Protein AF-A0A170Q9X2-F1 (afdb_monomer_lite)

Sequence (77 aa):
MEDIGSPDDYVTTVRDVSDHVEIKKESLNHHKTQLDPNGPFSSLAPEFMNAWMSTEYFYLAQPSTGEPQEDILADLI

InterPro domains:
  IPR024078 Putative deacetylase LmbE-like domain superfamily [G3DSA:3.40.50.10320] (1-77)
  IPR024078 Putative deacetylase LmbE-like domain superfamily [SSF102588] (6-69)

Organism: NCBI:txid652676

Structure (mmCIF, N/CA/C/O backbone):
data_AF-A0A170Q9X2-F1
#
_entry.id   AF-A0A170Q9X2-F1
#
loop_
_atom_site.group_PDB
_atom_site.id
_atom_site.type_symbol
_atom_site.label_atom_id
_atom_site.label_alt_id
_atom_site.label_comp_id
_atom_site.label_asym_id
_atom_site.label_entity_id
_atom_site.label_seq_id
_atom_site.pdbx_PDB_ins_code
_atom_site.Cartn_x
_atom_site.Cartn_y
_atom_site.Cartn_z
_atom_site.occupancy
_atom_site.B_iso_or_equiv
_atom_site.auth_seq_id
_atom_site.auth_comp_id
_atom_site.auth_asym_id
_atom_site.auth_atom_id
_atom_site.pdbx_PDB_model_num
ATOM 1 N N . MET A 1 1 ? 17.126 -17.906 3.803 1.00 45.47 1 MET A N 1
ATOM 2 C CA . MET A 1 1 ? 1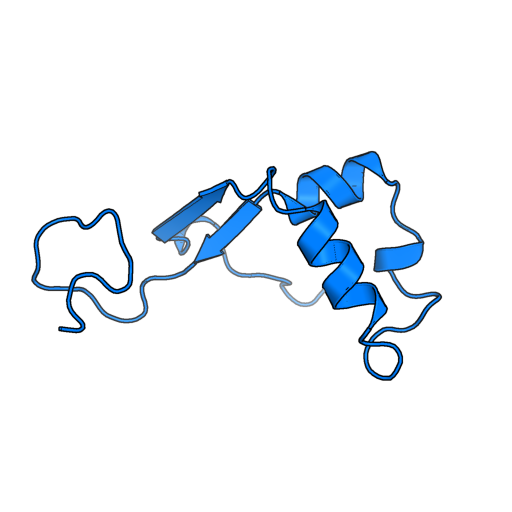6.256 -16.794 3.391 1.00 45.47 1 MET A CA 1
ATOM 3 C C . MET A 1 1 ? 15.581 -16.385 4.677 1.00 45.47 1 MET A C 1
ATOM 5 O O . MET A 1 1 ? 14.864 -17.210 5.224 1.00 45.47 1 MET A O 1
ATOM 9 N N . GLU A 1 2 ? 16.001 -15.272 5.275 1.00 51.19 2 GLU A N 1
ATOM 10 C CA . GLU A 1 2 ? 15.288 -14.742 6.444 1.00 51.19 2 GLU A CA 1
ATOM 11 C C . GLU A 1 2 ? 13.831 -14.518 6.030 1.00 51.19 2 GLU A C 1
ATOM 13 O O . GLU A 1 2 ? 13.586 -14.103 4.894 1.00 51.19 2 GLU A O 1
ATOM 18 N N . ASP A 1 3 ? 12.898 -14.892 6.904 1.00 62.47 3 ASP A N 1
ATOM 19 C CA . ASP A 1 3 ? 11.457 -14.731 6.704 1.00 62.47 3 ASP A CA 1
ATOM 20 C C . ASP A 1 3 ? 11.178 -13.236 6.491 1.00 62.47 3 ASP A C 1
ATOM 22 O O . ASP A 1 3 ? 11.223 -12.445 7.434 1.00 62.47 3 ASP A O 1
ATOM 26 N N . ILE A 1 4 ? 11.038 -12.816 5.231 1.00 73.44 4 ILE A N 1
ATOM 27 C CA . ILE A 1 4 ? 10.802 -11.415 4.891 1.00 73.44 4 ILE A CA 1
ATOM 28 C C . ILE A 1 4 ? 9.292 -11.182 4.913 1.00 73.44 4 ILE A C 1
ATOM 30 O O . ILE A 1 4 ? 8.541 -11.857 4.212 1.00 73.44 4 ILE A O 1
ATOM 34 N N . GLY A 1 5 ? 8.860 -10.215 5.718 1.00 74.44 5 GLY A N 1
ATOM 35 C CA . GLY A 1 5 ? 7.442 -9.945 5.956 1.00 74.44 5 GLY A CA 1
ATOM 36 C C . GLY A 1 5 ? 6.894 -10.682 7.178 1.00 74.44 5 GLY A C 1
ATOM 37 O O . GLY A 1 5 ? 7.616 -11.395 7.872 1.00 74.44 5 GLY A O 1
ATOM 38 N N . SER A 1 6 ? 5.613 -10.466 7.460 1.00 81.75 6 SER A N 1
ATOM 39 C CA . SER A 1 6 ? 4.887 -11.237 8.470 1.00 81.75 6 SER A CA 1
ATOM 40 C C . SER A 1 6 ? 3.908 -12.184 7.775 1.00 81.75 6 SER A C 1
ATOM 42 O O . SER A 1 6 ? 3.524 -11.916 6.635 1.00 81.75 6 SER A O 1
ATOM 44 N N . PRO A 1 7 ? 3.475 -13.259 8.450 1.00 86.44 7 PRO A N 1
ATOM 45 C CA . PRO A 1 7 ? 2.403 -14.115 7.962 1.00 86.44 7 PRO A CA 1
ATOM 46 C C . PRO A 1 7 ? 1.118 -13.340 7.622 1.00 86.44 7 PRO A C 1
ATOM 48 O O . PRO A 1 7 ? 0.713 -12.437 8.360 1.00 86.44 7 PRO A O 1
ATOM 51 N N . ASP A 1 8 ? 0.460 -13.721 6.524 1.00 83.56 8 ASP A N 1
ATOM 52 C CA . ASP A 1 8 ? -0.771 -13.069 6.050 1.00 83.56 8 ASP A CA 1
ATOM 53 C C . ASP A 1 8 ? -1.908 -13.131 7.083 1.00 83.56 8 ASP A C 1
AT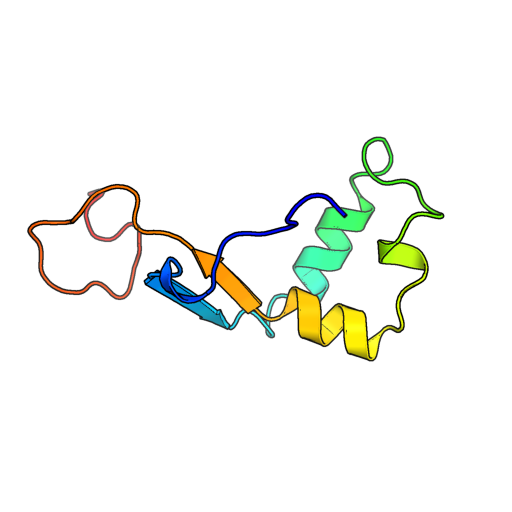OM 55 O O . ASP A 1 8 ? -2.729 -12.220 7.156 1.00 83.56 8 ASP A O 1
ATOM 59 N N . ASP A 1 9 ? -1.950 -14.176 7.916 1.00 85.94 9 ASP A N 1
ATOM 60 C CA . ASP A 1 9 ? -2.962 -14.361 8.963 1.00 85.94 9 ASP A CA 1
ATOM 61 C C . ASP A 1 9 ? -2.854 -13.342 10.108 1.00 85.94 9 ASP A C 1
ATOM 63 O O . ASP A 1 9 ? -3.794 -13.196 10.890 1.00 85.94 9 ASP A O 1
ATOM 67 N N . TYR A 1 10 ? -1.746 -12.603 10.201 1.00 84.50 10 TYR A N 1
ATOM 68 C CA . TYR A 1 10 ? -1.595 -11.512 11.164 1.00 84.50 10 TYR A CA 1
ATOM 69 C C . TYR A 1 10 ? -2.149 -10.190 10.625 1.00 84.50 10 TYR A C 1
ATOM 71 O O . TYR A 1 10 ? -2.461 -9.291 11.411 1.00 84.50 10 TYR A O 1
ATOM 79 N N . VAL A 1 11 ? -2.274 -10.040 9.305 1.00 85.94 11 VAL A N 1
ATOM 80 C CA . VAL A 1 11 ? -2.751 -8.799 8.695 1.00 85.94 11 VAL A CA 1
ATOM 81 C C . VAL A 1 11 ? -4.203 -8.557 9.093 1.00 85.94 11 VAL A C 1
ATOM 83 O O . VAL A 1 11 ? -5.093 -9.367 8.857 1.00 85.94 11 VAL A O 1
ATOM 86 N N . THR A 1 12 ? -4.456 -7.381 9.655 1.00 86.38 12 THR A N 1
ATOM 87 C CA . THR A 1 12 ? -5.802 -6.972 10.090 1.00 86.38 12 THR A CA 1
ATOM 88 C C . THR A 1 12 ? -6.451 -5.972 9.147 1.00 86.38 12 THR A C 1
ATOM 90 O O . THR A 1 12 ? -7.671 -5.858 9.114 1.00 86.38 12 THR A O 1
ATOM 93 N N . THR A 1 13 ? -5.642 -5.228 8.388 1.00 86.75 13 THR A N 1
ATOM 94 C CA . THR A 1 13 ? -6.118 -4.216 7.446 1.00 86.75 13 THR A CA 1
ATOM 95 C C . THR A 1 13 ? -5.301 -4.286 6.167 1.00 86.75 13 THR A C 1
ATOM 97 O O . THR A 1 13 ? -4.071 -4.252 6.208 1.00 86.75 13 THR A O 1
ATOM 100 N N . VAL A 1 14 ? -6.002 -4.324 5.038 1.00 90.69 14 VAL A N 1
ATOM 101 C CA . VAL A 1 14 ? -5.434 -4.198 3.694 1.00 90.69 14 VAL A CA 1
ATOM 102 C C . VAL A 1 14 ? -5.990 -2.918 3.088 1.00 90.69 14 VAL A C 1
ATOM 104 O O . VAL A 1 14 ? -7.208 -2.733 3.051 1.00 90.69 14 VAL A O 1
ATOM 107 N N . ARG A 1 15 ? -5.117 -2.014 2.648 1.00 92.69 15 ARG A N 1
ATOM 108 C CA . ARG A 1 15 ? -5.509 -0.768 1.986 1.00 92.69 15 ARG A CA 1
ATOM 109 C C . ARG A 1 15 ? -5.054 -0.781 0.540 1.00 92.69 15 ARG A C 1
ATOM 111 O O . ARG A 1 15 ? -3.861 -0.891 0.267 1.00 92.69 15 ARG A O 1
ATOM 118 N N . ASP A 1 16 ? -6.022 -0.654 -0.360 1.00 94.00 16 ASP A N 1
ATOM 119 C CA . ASP A 1 16 ? -5.762 -0.296 -1.748 1.00 94.00 16 ASP A CA 1
ATOM 120 C C . ASP A 1 16 ? -5.400 1.190 -1.810 1.00 94.00 16 ASP A C 1
ATOM 122 O O . ASP A 1 16 ? -6.130 2.045 -1.307 1.00 94.00 16 ASP A O 1
ATOM 126 N N . VAL A 1 17 ? -4.232 1.471 -2.370 1.00 95.88 17 VAL A N 1
ATOM 127 C CA . VAL A 1 17 ? -3.657 2.805 -2.532 1.00 95.88 17 VAL A CA 1
ATOM 128 C C . VAL A 1 17 ? -3.173 3.015 -3.970 1.00 95.88 17 VAL A C 1
ATOM 130 O O . VAL A 1 17 ? -2.274 3.825 -4.207 1.00 95.88 17 VAL A O 1
ATOM 133 N N . SER A 1 18 ? -3.751 2.296 -4.942 1.00 96.50 18 SER A N 1
ATOM 134 C CA . SER A 1 18 ? -3.384 2.382 -6.364 1.00 96.50 18 SER A CA 1
ATOM 135 C C . SER A 1 18 ? -3.325 3.820 -6.885 1.00 96.50 18 SER A C 1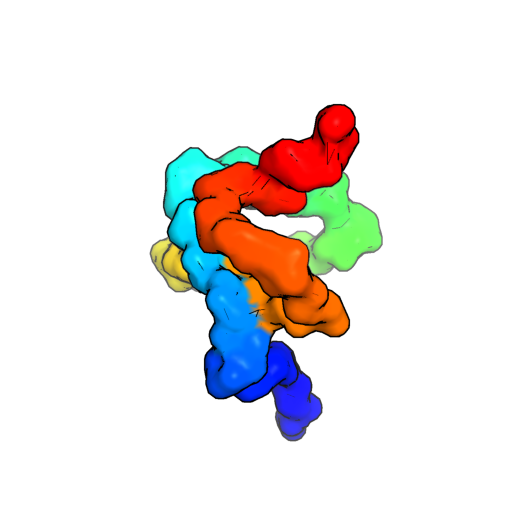
ATOM 137 O O . SER A 1 18 ? -2.411 4.183 -7.626 1.00 96.50 18 SER A O 1
ATOM 139 N N . ASP A 1 19 ? -4.251 4.664 -6.429 1.00 97.06 19 ASP A N 1
ATOM 140 C CA . ASP A 1 19 ? -4.377 6.066 -6.841 1.00 97.06 19 ASP A CA 1
ATOM 141 C C . ASP A 1 19 ? -3.201 6.945 -6.375 1.00 97.06 19 ASP A C 1
ATOM 143 O O . ASP A 1 19 ? -3.017 8.066 -6.854 1.00 97.06 19 ASP A O 1
ATOM 147 N N . HIS A 1 20 ? -2.370 6.443 -5.457 1.00 95.88 20 HIS A N 1
ATOM 148 C CA . HIS A 1 20 ? -1.259 7.170 -4.843 1.00 95.88 20 HIS A CA 1
ATOM 149 C C . HIS A 1 20 ? 0.125 6.635 -5.233 1.00 95.88 20 HIS A C 1
ATOM 151 O O . HIS A 1 20 ? 1.140 7.166 -4.773 1.00 95.88 20 HIS A O 1
ATOM 157 N N . VAL A 1 21 ? 0.200 5.626 -6.107 1.00 95.12 21 VAL A N 1
ATOM 158 C CA . VAL A 1 21 ? 1.465 4.984 -6.503 1.00 95.12 21 VAL A CA 1
ATOM 159 C C . VAL A 1 21 ? 2.467 5.985 -7.080 1.00 95.12 21 VAL A C 1
ATOM 161 O O . VAL A 1 21 ? 3.641 5.957 -6.712 1.00 95.12 21 VAL A O 1
ATOM 164 N N . GLU A 1 22 ? 2.027 6.905 -7.940 1.00 94.50 22 GLU A N 1
ATOM 165 C CA . GLU A 1 22 ? 2.937 7.886 -8.550 1.00 94.50 22 GLU A CA 1
ATOM 166 C C . GLU A 1 22 ? 3.509 8.866 -7.520 1.00 94.50 22 GLU A C 1
ATOM 168 O O . GLU A 1 22 ? 4.710 9.133 -7.522 1.00 94.50 22 GLU A O 1
ATOM 173 N N . ILE A 1 23 ? 2.684 9.317 -6.571 1.00 96.62 23 ILE A N 1
ATOM 174 C CA . ILE A 1 23 ? 3.123 10.189 -5.472 1.00 96.62 23 ILE A CA 1
ATOM 175 C C . ILE A 1 23 ? 4.149 9.455 -4.598 1.00 96.62 23 ILE A C 1
ATOM 177 O O . ILE A 1 23 ? 5.176 10.020 -4.220 1.00 96.62 23 ILE A O 1
ATOM 181 N N . LYS A 1 24 ? 3.914 8.170 -4.310 1.00 93.88 24 LYS A N 1
ATOM 182 C CA . LYS A 1 24 ? 4.835 7.328 -3.535 1.00 93.88 24 LYS A CA 1
ATOM 183 C C . LYS A 1 24 ? 6.179 7.142 -4.243 1.00 93.88 24 LYS A C 1
ATOM 185 O O . LYS A 1 24 ? 7.224 7.257 -3.605 1.00 93.88 24 LYS A O 1
ATOM 190 N N . LYS A 1 25 ? 6.182 6.910 -5.559 1.00 91.12 25 LYS A N 1
ATOM 191 C CA . LYS A 1 25 ? 7.418 6.824 -6.358 1.00 91.12 25 LYS A CA 1
ATOM 192 C C . LYS A 1 25 ? 8.197 8.132 -6.355 1.00 91.12 25 LYS A C 1
ATOM 194 O O . LYS A 1 25 ? 9.412 8.114 -6.172 1.00 91.12 25 LYS A O 1
ATOM 199 N N . GLU A 1 26 ? 7.513 9.257 -6.555 1.00 92.56 26 GLU A N 1
ATOM 200 C CA . GLU A 1 26 ? 8.144 10.576 -6.508 1.00 92.56 26 GLU A CA 1
ATOM 201 C C . GLU A 1 26 ? 8.770 10.822 -5.135 1.00 92.56 26 GLU A C 1
ATOM 203 O O . GLU A 1 26 ? 9.951 11.161 -5.052 1.00 92.56 26 GLU A O 1
ATOM 208 N N . SER A 1 27 ? 8.024 10.539 -4.062 1.00 93.31 27 SER A N 1
ATOM 209 C CA . SER A 1 27 ? 8.530 10.597 -2.693 1.00 93.31 27 SER A CA 1
ATOM 210 C C . SER A 1 27 ? 9.815 9.776 -2.542 1.00 93.31 27 SER A C 1
ATOM 212 O O . SER A 1 27 ? 10.843 10.340 -2.169 1.00 93.31 27 SER A O 1
ATOM 214 N N . LEU A 1 28 ? 9.815 8.494 -2.936 1.00 89.19 28 LEU A N 1
ATOM 215 C CA . LEU A 1 28 ? 10.984 7.607 -2.852 1.00 89.19 28 LEU A CA 1
ATOM 216 C C . LEU A 1 28 ? 12.190 8.110 -3.661 1.00 89.19 28 LEU A C 1
ATOM 218 O O . LEU A 1 28 ? 13.323 7.994 -3.192 1.00 89.19 28 LEU A O 1
ATOM 222 N N . ASN A 1 29 ? 11.978 8.742 -4.819 1.00 88.31 29 ASN A N 1
ATOM 223 C CA . ASN A 1 29 ? 13.058 9.320 -5.630 1.00 88.31 29 ASN A CA 1
ATOM 224 C C . ASN A 1 29 ? 13.837 10.437 -4.908 1.00 88.31 29 ASN A C 1
ATOM 226 O O . ASN A 1 29 ? 14.980 10.739 -5.277 1.00 88.31 29 ASN A O 1
ATOM 230 N N . HIS A 1 30 ? 13.268 11.042 -3.862 1.00 92.81 30 HIS A N 1
ATOM 231 C CA . HIS A 1 30 ? 13.974 12.004 -3.017 1.00 92.81 30 HIS A CA 1
ATOM 232 C C . HIS A 1 30 ? 14.907 11.346 -1.982 1.00 92.81 30 HIS A C 1
ATOM 234 O O . HIS A 1 30 ? 15.848 11.996 -1.521 1.00 92.81 30 HIS A O 1
ATOM 240 N N . HIS A 1 31 ? 14.750 10.054 -1.671 1.00 90.94 31 HIS A N 1
ATOM 241 C CA . HIS A 1 31 ? 15.545 9.324 -0.669 1.00 90.94 31 HIS A CA 1
ATOM 242 C C . HIS A 1 31 ? 16.900 8.818 -1.204 1.00 90.94 31 HIS A C 1
ATOM 244 O O . HIS A 1 31 ? 17.323 7.695 -0.931 1.00 90.94 31 HIS A O 1
ATOM 250 N N . LYS A 1 32 ? 17.631 9.666 -1.937 1.00 89.31 32 LYS A N 1
ATOM 251 C CA . LYS A 1 32 ? 18.874 9.305 -2.651 1.00 89.31 32 LYS A CA 1
ATOM 252 C C . LYS A 1 32 ? 20.005 8.769 -1.769 1.00 89.31 32 LYS A C 1
ATOM 254 O O . LYS A 1 32 ? 20.881 8.076 -2.263 1.00 89.31 32 LYS A O 1
ATOM 259 N N . THR A 1 33 ? 20.034 9.131 -0.487 1.00 93.12 33 THR A N 1
ATOM 260 C CA . THR A 1 33 ? 21.063 8.661 0.458 1.00 93.12 33 THR A CA 1
ATOM 261 C C . THR A 1 33 ? 20.691 7.347 1.143 1.00 93.12 33 THR A C 1
ATOM 263 O O . THR A 1 33 ? 21.544 6.763 1.801 1.00 93.12 33 THR A O 1
ATOM 266 N N . GLN A 1 34 ? 19.431 6.914 1.029 1.00 91.62 34 GLN A N 1
ATOM 267 C CA . GLN A 1 34 ? 18.899 5.711 1.680 1.00 91.62 34 GLN A CA 1
ATOM 268 C C . GLN A 1 34 ? 18.663 4.578 0.677 1.00 91.62 34 GLN A C 1
ATOM 270 O O . GLN A 1 34 ? 18.818 3.411 1.023 1.00 91.62 34 GLN A O 1
ATOM 275 N N . LEU A 1 35 ? 18.289 4.917 -0.559 1.00 87.69 35 LEU A N 1
ATOM 276 C CA . LEU A 1 35 ? 18.039 3.955 -1.626 1.00 87.69 35 LEU A CA 1
ATOM 277 C C . LEU A 1 35 ? 19.229 3.895 -2.577 1.00 87.69 35 LEU A C 1
ATOM 279 O O . LEU A 1 35 ? 19.642 4.912 -3.134 1.00 87.69 35 LEU A O 1
ATOM 283 N N . ASP A 1 36 ? 19.746 2.687 -2.790 1.00 85.25 36 ASP A N 1
ATOM 284 C CA . ASP A 1 36 ? 20.715 2.440 -3.851 1.00 85.25 36 ASP A CA 1
ATOM 285 C C . ASP A 1 36 ? 20.019 2.617 -5.213 1.00 85.25 36 ASP A C 1
ATOM 287 O O . ASP A 1 36 ? 19.042 1.911 -5.487 1.00 85.25 36 ASP A O 1
ATOM 291 N N . PRO A 1 37 ? 20.497 3.520 -6.092 1.00 80.31 37 PRO A N 1
ATOM 292 C CA . PRO A 1 37 ? 19.950 3.675 -7.437 1.00 80.31 37 PRO A CA 1
ATOM 293 C C . PRO A 1 37 ? 20.056 2.403 -8.293 1.00 80.31 37 PRO A C 1
ATOM 295 O O . PRO A 1 37 ? 19.342 2.292 -9.285 1.00 80.31 37 PRO A O 1
ATOM 298 N N . ASN A 1 38 ? 20.893 1.433 -7.919 1.00 84.31 38 ASN A N 1
ATOM 299 C CA . ASN A 1 38 ? 21.014 0.121 -8.567 1.00 84.31 38 ASN A CA 1
ATOM 300 C C . ASN A 1 38 ? 20.366 -1.013 -7.749 1.00 84.31 38 ASN A C 1
ATOM 302 O O . ASN A 1 38 ? 20.597 -2.190 -8.024 1.00 84.31 38 ASN A O 1
ATOM 306 N N . GLY A 1 39 ? 19.592 -0.663 -6.720 1.00 80.94 39 GLY A N 1
ATOM 307 C CA . GLY A 1 39 ? 18.931 -1.606 -5.831 1.00 80.94 39 GLY A CA 1
ATO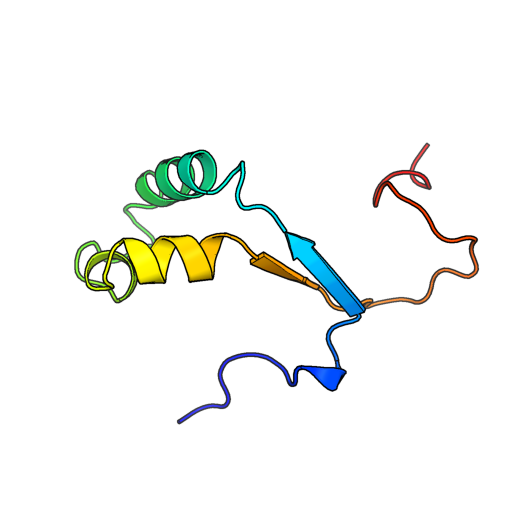M 308 C C . GLY A 1 39 ? 17.745 -2.351 -6.467 1.00 80.94 39 GLY A C 1
ATOM 309 O O . GLY A 1 39 ? 17.404 -2.179 -7.640 1.00 80.94 39 GLY A O 1
ATOM 310 N N . PRO A 1 40 ? 17.051 -3.188 -5.682 1.00 74.56 40 PRO A N 1
ATOM 311 C CA . PRO A 1 40 ? 15.935 -3.995 -6.176 1.00 74.56 40 PRO A CA 1
ATOM 312 C C . PRO A 1 40 ? 14.779 -3.147 -6.734 1.00 74.56 40 PRO A C 1
ATOM 314 O O . PRO A 1 40 ? 14.136 -3.542 -7.698 1.00 74.56 40 PRO A O 1
ATOM 317 N N . PHE A 1 41 ? 14.538 -1.947 -6.200 1.00 77.94 41 PHE A N 1
ATOM 318 C CA . PHE A 1 41 ? 13.437 -1.096 -6.670 1.00 77.94 41 PHE A CA 1
ATOM 319 C C . PHE A 1 41 ? 13.658 -0.506 -8.064 1.00 77.94 41 PHE A C 1
ATOM 321 O O . PHE A 1 41 ? 12.683 -0.246 -8.762 1.00 77.94 41 PHE A O 1
ATOM 328 N N . SER A 1 42 ? 14.908 -0.321 -8.494 1.00 78.00 42 SER A N 1
ATOM 329 C CA . SER A 1 42 ? 15.219 0.195 -9.832 1.00 78.00 42 SER A CA 1
ATOM 330 C C . SER A 1 42 ? 15.362 -0.898 -10.893 1.00 78.00 42 SER A C 1
ATOM 332 O O . SER A 1 42 ? 15.380 -0.592 -12.083 1.00 78.00 42 SER A O 1
ATOM 334 N N . SER A 1 43 ? 15.446 -2.166 -10.480 1.00 83.12 43 SER A N 1
ATOM 335 C CA . SER A 1 43 ? 15.634 -3.322 -11.369 1.00 83.12 43 SER A CA 1
ATOM 336 C C . SER A 1 43 ? 14.361 -4.134 -11.621 1.00 83.12 43 SER A C 1
ATOM 338 O O . SER A 1 43 ? 14.345 -4.989 -12.508 1.00 83.12 43 SER A O 1
ATOM 340 N N . LEU A 1 44 ? 13.286 -3.874 -10.875 1.00 84.62 44 LEU A N 1
ATOM 341 C CA . LEU A 1 44 ? 11.997 -4.537 -11.058 1.00 84.62 44 LEU A CA 1
ATOM 342 C C . LEU A 1 44 ? 11.224 -3.961 -12.254 1.00 84.62 44 LEU A C 1
ATOM 344 O O . LEU A 1 44 ? 11.284 -2.767 -12.544 1.00 84.62 44 LEU A O 1
ATOM 348 N N . ALA A 1 45 ? 10.468 -4.825 -12.939 1.00 90.06 45 ALA A N 1
ATOM 349 C CA . ALA A 1 45 ? 9.613 -4.415 -14.051 1.00 90.06 45 ALA A CA 1
ATOM 350 C C . ALA A 1 45 ? 8.558 -3.390 -13.579 1.00 90.06 45 ALA A C 1
ATOM 352 O O . ALA A 1 45 ? 7.982 -3.587 -12.502 1.00 90.06 45 ALA A O 1
ATOM 353 N N . PRO A 1 46 ? 8.267 -2.325 -14.353 1.00 87.81 46 PRO A N 1
ATOM 354 C CA . PRO A 1 46 ? 7.355 -1.261 -13.930 1.00 87.81 46 PRO A CA 1
ATOM 355 C C . PRO A 1 46 ? 5.968 -1.756 -13.508 1.00 87.81 46 PRO A C 1
ATOM 357 O O . PRO A 1 46 ? 5.421 -1.290 -12.514 1.00 87.81 46 PRO A O 1
ATOM 360 N N . GLU A 1 47 ? 5.409 -2.730 -14.220 1.00 90.50 47 GLU A N 1
ATOM 361 C CA . GLU A 1 47 ? 4.087 -3.295 -13.945 1.00 90.50 47 GLU A CA 1
ATOM 362 C C . GLU A 1 47 ? 4.072 -4.030 -12.603 1.00 90.50 47 GLU A C 1
ATOM 364 O O . GLU A 1 47 ? 3.134 -3.891 -11.818 1.00 90.50 47 GLU A O 1
ATOM 369 N N . PHE A 1 48 ? 5.146 -4.766 -12.314 1.00 90.12 48 PHE A 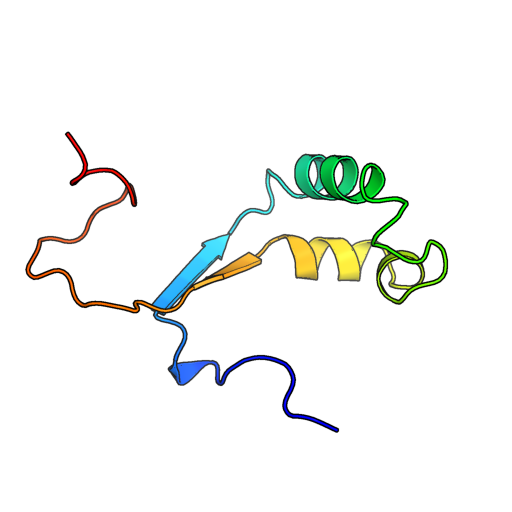N 1
ATOM 370 C CA . PHE A 1 48 ? 5.315 -5.459 -11.043 1.00 90.12 48 PHE A CA 1
ATOM 371 C C . PHE A 1 48 ? 5.510 -4.467 -9.894 1.00 90.12 48 PHE A C 1
ATOM 373 O O . PHE A 1 48 ? 4.901 -4.615 -8.838 1.00 90.12 48 PHE A O 1
ATOM 380 N N . MET A 1 49 ? 6.313 -3.423 -10.116 1.00 89.38 49 MET A N 1
ATOM 381 C CA . MET A 1 49 ? 6.528 -2.356 -9.141 1.00 89.38 49 MET A CA 1
ATOM 382 C C . MET A 1 49 ? 5.224 -1.633 -8.794 1.00 89.38 49 MET A C 1
ATOM 384 O O . MET A 1 49 ? 4.936 -1.404 -7.622 1.00 89.38 49 MET A O 1
ATOM 388 N N . ASN A 1 50 ? 4.408 -1.328 -9.805 1.00 92.19 50 ASN A N 1
ATOM 389 C CA . ASN A 1 50 ? 3.106 -0.694 -9.617 1.00 92.19 50 ASN A CA 1
ATOM 390 C C . ASN A 1 50 ? 2.180 -1.568 -8.782 1.00 92.19 50 ASN A C 1
ATOM 392 O O . ASN A 1 50 ? 1.625 -1.089 -7.797 1.00 92.19 50 ASN A O 1
ATOM 396 N N . ALA A 1 51 ? 2.045 -2.844 -9.147 1.00 91.62 51 ALA A N 1
ATOM 397 C CA . ALA A 1 51 ? 1.207 -3.782 -8.411 1.00 91.62 51 ALA A CA 1
ATOM 398 C C . ALA A 1 51 ? 1.659 -3.902 -6.949 1.00 91.62 51 ALA A C 1
ATOM 400 O O . ALA A 1 51 ? 0.839 -3.817 -6.040 1.00 91.62 51 ALA A O 1
ATOM 401 N N . TRP A 1 52 ? 2.968 -4.016 -6.715 1.00 89.00 52 TRP A N 1
ATOM 402 C CA . TRP A 1 52 ? 3.527 -4.116 -5.370 1.00 89.00 52 TRP A CA 1
ATOM 403 C C . TRP A 1 52 ? 3.308 -2.847 -4.529 1.00 89.00 52 TRP A C 1
ATOM 405 O O . TRP A 1 52 ? 3.017 -2.941 -3.341 1.00 89.00 52 TRP A O 1
ATOM 415 N N . MET A 1 53 ? 3.402 -1.658 -5.131 1.00 92.44 53 MET A N 1
ATOM 416 C CA . MET A 1 53 ? 3.198 -0.382 -4.433 1.00 92.44 53 MET A CA 1
ATOM 417 C C . MET A 1 53 ? 1.726 -0.001 -4.227 1.00 92.44 53 MET A C 1
ATOM 419 O O . MET A 1 53 ? 1.468 0.913 -3.444 1.00 92.44 53 MET A O 1
ATOM 423 N N . SER A 1 54 ? 0.789 -0.668 -4.910 1.00 96.94 54 SER A N 1
ATOM 424 C CA . SER A 1 54 ? -0.647 -0.341 -4.886 1.00 96.94 54 SER A CA 1
ATOM 425 C C . SER A 1 54 ? -1.368 -0.832 -3.634 1.00 96.94 54 SER A C 1
ATOM 427 O O . SER A 1 54 ? -2.533 -0.508 -3.444 1.00 96.94 54 SER A O 1
ATOM 429 N N . THR A 1 55 ? -0.723 -1.626 -2.779 1.00 94.62 55 THR A N 1
ATOM 430 C CA . THR A 1 55 ? -1.376 -2.192 -1.594 1.00 94.62 55 THR A CA 1
ATOM 431 C C . THR A 1 55 ? -0.494 -2.061 -0.362 1.00 94.62 55 THR A C 1
ATOM 433 O O . THR A 1 55 ? 0.699 -2.359 -0.400 1.00 94.62 55 THR A O 1
ATOM 436 N N . GLU A 1 56 ? -1.093 -1.638 0.748 1.00 92.31 56 GLU A N 1
ATOM 437 C CA . GLU A 1 56 ? -0.441 -1.525 2.051 1.00 92.31 56 GLU A CA 1
ATOM 438 C C . GLU A 1 56 ? -1.141 -2.403 3.093 1.00 92.31 56 GLU A C 1
ATOM 440 O O . GLU A 1 56 ? -2.369 -2.504 3.125 1.00 92.31 56 GLU A O 1
ATOM 445 N N . TYR A 1 57 ? -0.345 -3.051 3.945 1.00 90.50 57 TYR A N 1
ATOM 446 C CA . TYR A 1 57 ? -0.795 -4.065 4.899 1.00 90.50 57 TYR A CA 1
ATOM 447 C C . TYR A 1 57 ? -0.460 -3.625 6.325 1.00 90.50 57 TYR A C 1
ATOM 449 O O . TYR A 1 57 ? 0.677 -3.237 6.603 1.00 90.50 57 TYR A O 1
ATOM 457 N N . PHE A 1 58 ? -1.433 -3.711 7.235 1.00 88.44 58 PHE A N 1
ATOM 458 C CA . PHE A 1 58 ? -1.292 -3.256 8.621 1.00 88.44 58 PHE A CA 1
ATOM 459 C C . PHE A 1 58 ? -1.780 -4.291 9.641 1.00 88.44 58 PHE A C 1
ATOM 461 O O . PHE A 1 58 ? -2.719 -5.063 9.411 1.00 88.44 58 PHE A O 1
ATOM 468 N N . TYR A 1 59 ? -1.164 -4.237 10.821 1.00 86.00 59 TYR A N 1
ATOM 469 C CA . TYR A 1 59 ? -1.455 -5.078 11.980 1.00 86.00 59 TYR A CA 1
ATOM 470 C C . TYR A 1 59 ? -2.061 -4.221 13.092 1.00 86.00 59 TYR A C 1
ATOM 472 O O . TYR A 1 59 ? -1.508 -3.178 13.446 1.00 86.00 59 TYR A O 1
ATOM 480 N N . LEU A 1 60 ? -3.170 -4.670 13.673 1.00 83.19 60 LEU A N 1
ATOM 481 C CA . LEU A 1 60 ? -3.789 -4.011 14.812 1.00 83.19 60 LEU A CA 1
ATOM 482 C C . LEU A 1 60 ? -2.968 -4.320 16.068 1.00 83.19 60 LEU A C 1
ATOM 484 O O . LEU A 1 60 ? -3.095 -5.387 16.662 1.00 83.19 60 LEU A O 1
ATOM 488 N N . ALA A 1 61 ? -2.106 -3.386 16.467 1.00 80.12 61 ALA A N 1
ATOM 489 C CA . ALA A 1 61 ? -1.238 -3.559 17.633 1.00 80.12 61 ALA A CA 1
ATOM 490 C C . ALA A 1 61 ? -1.993 -3.480 18.976 1.00 80.12 61 ALA A C 1
ATOM 492 O O . ALA A 1 61 ? -1.516 -4.006 19.981 1.00 80.12 61 ALA A O 1
ATOM 493 N N . GLN A 1 62 ? -3.167 -2.842 19.007 1.00 68.75 62 GLN A N 1
ATOM 494 C CA . GLN A 1 62 ? -4.012 -2.741 20.195 1.00 68.75 62 GLN A CA 1
ATOM 495 C C . GLN A 1 62 ? -5.497 -2.781 19.793 1.00 68.75 62 GLN A C 1
ATOM 497 O O . GLN A 1 62 ? -5.888 -2.017 18.912 1.00 68.75 62 GLN A O 1
ATOM 502 N N . PRO A 1 63 ? -6.340 -3.632 20.412 1.00 63.25 63 PRO A N 1
ATOM 503 C CA . PRO A 1 63 ? -7.769 -3.661 20.117 1.00 63.25 63 PRO A CA 1
ATOM 504 C C . PRO A 1 63 ? -8.443 -2.365 20.575 1.00 63.25 63 PRO A C 1
ATOM 506 O O . PRO A 1 63 ? -8.294 -1.965 21.732 1.00 63.25 63 PRO A O 1
ATOM 509 N N . SER A 1 64 ? -9.240 -1.752 19.705 1.00 60.62 64 SER A N 1
ATOM 510 C CA . SER A 1 64 ? -10.224 -0.754 20.104 1.00 60.62 64 SER A CA 1
ATOM 511 C C . SER A 1 64 ? -11.420 -1.487 20.703 1.00 60.62 64 SER A C 1
ATOM 513 O O . SER A 1 64 ? -12.184 -2.152 20.007 1.00 60.62 64 SER A O 1
ATOM 515 N N . THR A 1 65 ? -11.651 -1.361 22.000 1.00 58.75 65 THR A N 1
ATOM 516 C CA . THR A 1 65 ? -13.044 -1.348 22.449 1.00 58.75 65 THR A CA 1
ATOM 517 C C . THR A 1 65 ? -13.703 -0.139 21.773 1.00 58.75 65 THR A C 1
ATOM 519 O O . THR A 1 65 ? -13.495 0.980 22.231 1.00 58.75 65 THR A O 1
ATOM 522 N N . GLY A 1 66 ? -14.395 -0.345 20.648 1.00 59.12 66 GLY A N 1
ATOM 523 C CA . GLY A 1 66 ? -14.967 0.727 19.826 1.00 59.12 66 GLY A CA 1
ATOM 524 C C . GLY A 1 66 ? -15.612 0.204 18.538 1.00 59.12 66 GLY A C 1
ATOM 525 O O . GLY A 1 66 ? -15.238 -0.859 18.042 1.00 59.12 66 GLY A O 1
ATOM 526 N N . GLU A 1 67 ? -16.606 0.936 18.035 1.00 58.56 67 GLU A N 1
ATOM 527 C CA . GLU A 1 67 ? -17.304 0.635 16.777 1.00 58.56 67 GLU A CA 1
ATOM 528 C C . GLU A 1 67 ? -16.353 0.756 15.566 1.00 58.56 67 GLU A C 1
ATOM 530 O O . GLU A 1 67 ? -15.416 1.553 15.623 1.00 58.56 67 GLU A O 1
ATOM 535 N N . PRO A 1 68 ? -16.566 0.007 14.465 1.00 52.34 68 PRO A N 1
ATOM 536 C CA . PRO A 1 68 ? -15.748 0.104 13.253 1.00 52.34 68 PRO A CA 1
ATOM 537 C C . PRO A 1 68 ? -15.711 1.532 12.690 1.00 52.34 68 PRO A C 1
ATOM 539 O O . PRO A 1 68 ? -16.758 2.163 12.547 1.00 52.34 68 PRO A O 1
ATOM 542 N N . GLN A 1 69 ? -14.520 2.022 12.332 1.00 54.41 69 GLN A N 1
ATOM 543 C CA . GLN A 1 69 ? -14.321 3.396 11.854 1.00 54.41 69 GLN A CA 1
ATOM 544 C C . GLN A 1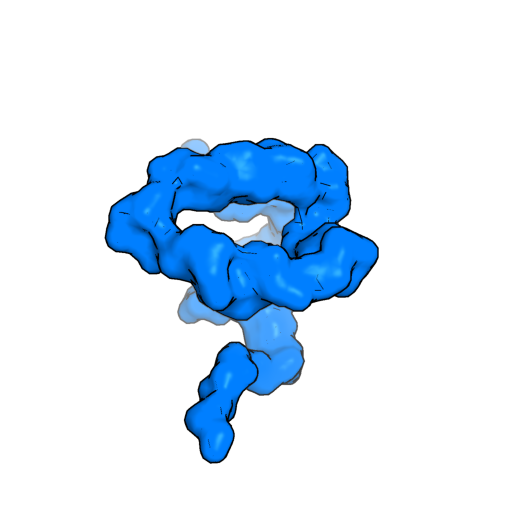 69 ? -13.691 3.420 10.461 1.00 54.41 69 GLN A C 1
ATOM 546 O O . GLN A 1 69 ? -12.765 2.663 10.165 1.00 54.41 69 GLN A O 1
ATOM 551 N N . GLU A 1 70 ? -14.199 4.298 9.595 1.00 64.25 70 GLU A N 1
ATOM 552 C CA . GLU A 1 70 ? -13.654 4.493 8.245 1.00 64.25 70 GLU A CA 1
ATOM 553 C C . GLU A 1 70 ? -12.338 5.291 8.255 1.00 64.25 70 GLU A C 1
ATOM 555 O O . GLU A 1 70 ? -11.509 5.116 7.360 1.00 64.25 70 GLU A O 1
ATOM 560 N N . ASP A 1 71 ? -12.121 6.102 9.294 1.00 67.44 71 ASP A N 1
ATOM 561 C CA . ASP A 1 71 ? -10.956 6.964 9.494 1.00 67.44 71 ASP A CA 1
ATOM 562 C C . ASP A 1 71 ? -10.127 6.477 10.694 1.00 67.44 71 ASP A C 1
ATOM 564 O O . ASP A 1 71 ? -10.636 6.348 11.804 1.00 67.44 71 ASP A O 1
ATOM 568 N N . ILE A 1 72 ? -8.830 6.231 10.478 1.00 62.62 72 ILE A N 1
ATOM 569 C CA . ILE A 1 72 ? -7.896 5.791 11.530 1.00 62.62 72 ILE A CA 1
ATOM 570 C C . ILE A 1 72 ? -7.623 6.876 12.583 1.00 62.62 72 ILE A C 1
ATOM 572 O O . ILE A 1 72 ? -6.997 6.594 13.604 1.00 62.62 72 ILE A O 1
ATOM 576 N N . LEU A 1 73 ? -8.054 8.112 12.325 1.00 70.19 73 LEU A N 1
ATOM 577 C CA . LEU A 1 73 ? -7.946 9.249 13.230 1.00 70.19 73 LEU A CA 1
ATOM 578 C C . LEU A 1 73 ? -9.289 9.654 13.851 1.00 70.19 73 LEU A C 1
ATOM 580 O O . LEU A 1 73 ? -9.317 10.630 14.599 1.00 70.19 73 LEU A O 1
ATOM 584 N N . ALA A 1 74 ? -10.392 8.951 13.568 1.00 66.94 74 ALA A N 1
ATOM 585 C CA . ALA A 1 74 ? -11.725 9.394 13.989 1.00 66.94 74 ALA A CA 1
ATOM 586 C C . ALA A 1 74 ? -11.893 9.514 15.519 1.00 66.94 74 ALA A C 1
ATOM 588 O O . ALA A 1 74 ? -12.683 10.339 15.973 1.00 66.94 74 ALA A O 1
ATOM 589 N N . ASP A 1 75 ? -11.095 8.790 16.306 1.00 66.12 75 ASP A N 1
ATOM 590 C CA . ASP A 1 75 ? -11.095 8.852 17.775 1.00 66.12 75 ASP A CA 1
ATOM 591 C C . ASP A 1 75 ? -10.140 9.909 18.390 1.00 66.12 75 ASP A C 1
ATOM 593 O O . ASP A 1 75 ? -9.999 9.969 19.612 1.00 66.12 75 ASP A O 1
ATOM 597 N N . LEU A 1 76 ? -9.446 10.735 17.593 1.00 67.19 76 LEU A N 1
ATOM 598 C CA . LEU A 1 76 ? -8.395 11.662 18.070 1.00 67.19 76 LEU A CA 1
ATOM 599 C C . LEU A 1 76 ? -8.843 13.127 18.302 1.00 67.19 76 LEU A C 1
ATOM 601 O O . LEU A 1 76 ? -7.978 14.004 18.398 1.00 67.19 76 LEU A O 1
ATOM 605 N N . ILE A 1 77 ? -10.148 13.418 18.416 1.00 53.25 77 ILE A N 1
ATOM 606 C CA . ILE A 1 77 ? -10.690 14.787 18.615 1.00 53.25 77 ILE A CA 1
ATOM 607 C C . ILE A 1 77 ? -11.376 14.947 19.974 1.00 53.25 77 ILE A C 1
ATOM 609 O O . ILE A 1 77 ? -12.269 14.133 20.292 1.00 53.25 77 ILE A O 1
#

Radius of gyration: 16.1 Å; chains: 1; bounding box: 38×32×36 Å

Foldseek 3Di:
DPPPDDDPVQFPDKDFQLVCLVVVVVVVVVPPVPDDCPDPLVVDDPVVNSVVSRMDTDGDPDDDPDDDDPDPCPPVD

Secondary structure (DSSP, 8-state):
----S--GGG--EEEE-GGGHHHHHHHHHT-TTTS-TTSHHHHS-HHHHHHHHTEEEE--SS--SS---SSTTTT--

pLDDT: mean 81.55, std 13.4, range [45.47, 97.06]